Protein AF-A0A258BM22-F1 (afdb_monomer_lite)

Radius of gyration: 17.43 Å; chains: 1; bounding box: 26×60×38 Å

Foldseek 3Di:
DDPFFEDEPDDDDPDDVCLQPPLVVQQAAEEAQEDDDGPYYRDRHCHQVDPVRVVPDSYHYNYDVVRVVVVDVVVDDDDDDDDPDDDDDDDDD

pLDDT: mean 75.52, std 10.75, range [37.25, 90.5]

Secondary structure (DSSP, 8-state):
--TT-EEESSS---STT-TTTTGGGG-S-EEE-S----SEEE----TT-STTTTTS-SEEE---HHHHHHHHHHH-S----------PPPPP-

Sequence (93 aa):
EGNSGYVSTCGAVSAPGSWLNNIDACGEPLRVNGPIIANHLYLRRTHGSERESRNTPAEVLNLRPDTYLWAQDYFGRSNSVRTDYVRELPPRF

Structure (mmCIF, N/CA/C/O backbone):
data_AF-A0A258BM22-F1
#
_entry.id   AF-A0A258BM22-F1
#
loop_
_atom_site.group_PDB
_atom_site.id
_atom_site.type_symbol
_atom_site.label_atom_id
_atom_site.label_alt_id
_atom_site.label_comp_id
_atom_site.label_asym_id
_atom_site.label_entity_id
_atom_site.label_seq_id
_atom_site.pdbx_PDB_ins_code
_atom_site.Cartn_x
_atom_site.Cartn_y
_atom_site.Cartn_z
_atom_site.occupancy
_atom_site.B_iso_or_equiv
_atom_site.auth_seq_id
_atom_site.auth_comp_id
_atom_site.auth_asym_id
_atom_site.auth_atom_id
_atom_site.pdbx_PDB_model_num
ATOM 1 N N . GLU A 1 1 ? -11.290 -24.141 8.114 1.00 37.25 1 GLU A N 1
ATOM 2 C CA . GLU A 1 1 ? -11.883 -23.580 6.882 1.00 37.25 1 GLU A CA 1
ATOM 3 C C . GLU A 1 1 ? -11.124 -22.333 6.405 1.00 37.25 1 GLU A C 1
ATOM 5 O O . GLU A 1 1 ? -11.290 -21.275 6.994 1.00 37.25 1 GLU A O 1
ATOM 10 N N . GLY A 1 2 ? -10.257 -22.449 5.386 1.00 41.59 2 GLY A N 1
ATOM 11 C CA . GLY A 1 2 ? -9.671 -21.283 4.690 1.00 41.59 2 GLY A CA 1
ATOM 12 C C . GLY A 1 2 ? -8.206 -20.917 4.990 1.00 41.59 2 GLY A C 1
ATOM 13 O O . GLY A 1 2 ? -7.906 -19.786 5.348 1.00 41.59 2 GLY A O 1
ATOM 14 N N . ASN A 1 3 ? -7.306 -21.886 4.825 1.00 50.53 3 ASN A N 1
ATOM 15 C CA . ASN A 1 3 ? -5.876 -21.761 4.503 1.00 50.53 3 ASN A CA 1
ATOM 16 C C . ASN A 1 3 ? -5.420 -20.369 3.979 1.00 50.53 3 ASN A C 1
ATOM 18 O O . ASN A 1 3 ? -5.842 -19.960 2.903 1.00 50.53 3 ASN A O 1
ATOM 22 N N . SER A 1 4 ? -4.518 -19.683 4.694 1.00 67.38 4 SER A N 1
ATOM 23 C CA . SER A 1 4 ? -3.593 -18.672 4.133 1.00 67.38 4 SER A CA 1
ATOM 24 C C . SER A 1 4 ? -4.200 -17.627 3.177 1.00 67.38 4 SER A C 1
ATOM 26 O O . SER A 1 4 ? -3.671 -17.396 2.090 1.00 67.38 4 SER A O 1
ATOM 28 N N . GLY A 1 5 ? -5.313 -16.992 3.560 1.00 76.75 5 GLY A N 1
ATOM 29 C CA . GLY A 1 5 ? -5.948 -15.947 2.752 1.00 76.75 5 GLY A CA 1
ATOM 30 C C . GLY A 1 5 ? -5.011 -14.761 2.507 1.00 76.75 5 GLY A C 1
ATOM 31 O O . GLY A 1 5 ? -4.600 -14.082 3.451 1.00 76.75 5 GLY A O 1
ATOM 32 N N . TYR A 1 6 ? -4.683 -14.507 1.242 1.00 82.81 6 TYR A N 1
ATOM 33 C CA . TYR A 1 6 ? -3.861 -13.377 0.828 1.00 82.81 6 TYR A CA 1
ATOM 34 C C . TYR A 1 6 ? -4.579 -12.528 -0.215 1.00 82.81 6 TYR A C 1
ATOM 36 O O . TYR A 1 6 ? -5.389 -13.022 -0.998 1.00 82.81 6 TYR A O 1
ATOM 44 N N . VAL A 1 7 ? -4.247 -11.242 -0.239 1.00 86.25 7 VAL A N 1
ATOM 45 C CA . VAL A 1 7 ? -4.677 -10.309 -1.280 1.00 86.25 7 VAL A CA 1
ATOM 46 C C . VAL A 1 7 ? -3.446 -9.894 -2.065 1.00 86.25 7 VAL A C 1
ATOM 48 O O . VAL A 1 7 ? -2.443 -9.481 -1.485 1.00 86.25 7 VAL A O 1
ATOM 51 N N . SER A 1 8 ? -3.516 -10.009 -3.389 1.00 85.44 8 SER A N 1
ATOM 52 C CA . SER A 1 8 ? -2.490 -9.496 -4.289 1.00 85.44 8 SER A CA 1
ATOM 53 C C . SER A 1 8 ? -3.104 -8.502 -5.261 1.00 85.44 8 SER A C 1
ATOM 55 O O . SER A 1 8 ? -4.140 -8.768 -5.865 1.00 85.44 8 SER A O 1
ATOM 57 N N . THR A 1 9 ? -2.461 -7.349 -5.409 1.00 86.00 9 THR A N 1
ATOM 58 C CA . THR A 1 9 ? -2.899 -6.278 -6.316 1.00 86.00 9 THR A CA 1
ATOM 59 C C . THR A 1 9 ? -2.497 -6.521 -7.771 1.00 86.00 9 THR A C 1
ATOM 61 O O . THR A 1 9 ? -2.851 -5.727 -8.644 1.00 86.00 9 THR A O 1
ATOM 64 N N . CYS A 1 10 ? -1.769 -7.609 -8.034 1.00 82.50 10 CYS A N 1
ATOM 65 C CA . CYS A 1 10 ? -1.256 -7.995 -9.340 1.00 82.50 10 CYS A CA 1
ATOM 66 C C . CYS A 1 10 ? -1.139 -9.523 -9.427 1.00 82.50 10 CYS A C 1
ATOM 68 O O . CYS A 1 10 ? -0.220 -10.109 -8.850 1.00 82.50 10 CYS A O 1
ATOM 70 N N . GLY A 1 11 ? -2.047 -10.161 -10.172 1.00 80.31 11 GLY A N 1
ATOM 71 C CA . GLY A 1 11 ? -2.021 -11.600 -10.451 1.00 80.31 11 GLY A CA 1
ATOM 72 C C . GLY A 1 11 ? -2.145 -12.511 -9.220 1.00 80.31 11 GLY A C 1
ATOM 73 O O . GLY A 1 11 ? -2.204 -12.067 -8.076 1.00 80.31 11 GLY A O 1
ATOM 74 N N . ALA A 1 12 ? -2.187 -13.822 -9.459 1.00 75.50 12 ALA A N 1
ATOM 75 C CA . ALA A 1 12 ? -2.129 -14.814 -8.389 1.00 75.50 12 ALA A CA 1
ATOM 76 C C . ALA A 1 12 ? -0.674 -15.047 -7.951 1.00 75.50 12 ALA A C 1
ATOM 78 O O . ALA A 1 12 ? 0.239 -15.089 -8.779 1.00 75.50 12 ALA A O 1
ATOM 79 N N . VAL A 1 13 ? -0.460 -15.244 -6.651 1.00 72.69 13 VAL A N 1
ATOM 80 C CA . VAL A 1 13 ? 0.819 -15.713 -6.113 1.00 72.69 13 VAL A CA 1
ATOM 81 C C . VAL A 1 13 ? 0.772 -17.238 -6.123 1.00 72.69 13 VAL A C 1
ATOM 83 O O . VAL A 1 13 ? 0.119 -17.856 -5.285 1.00 72.69 13 VAL A O 1
ATOM 86 N N . SER A 1 14 ? 1.419 -17.850 -7.114 1.00 67.44 14 SER A N 1
ATOM 87 C CA . SER A 1 14 ? 1.373 -19.303 -7.318 1.00 67.44 14 SER A CA 1
ATOM 88 C C . SER A 1 14 ? 2.336 -20.078 -6.414 1.00 67.44 14 SER A C 1
ATOM 90 O O . SER A 1 14 ? 2.120 -21.265 -6.188 1.00 67.44 14 SER A O 1
ATOM 92 N N . ALA A 1 15 ? 3.392 -19.439 -5.894 1.00 67.88 15 ALA A N 1
ATOM 93 C CA . ALA A 1 15 ? 4.337 -20.061 -4.968 1.00 67.88 15 ALA A CA 1
ATOM 94 C C . ALA A 1 15 ? 5.009 -19.028 -4.038 1.00 67.88 15 ALA A C 1
ATOM 96 O O . ALA A 1 15 ? 5.253 -17.891 -4.459 1.00 67.88 15 ALA A O 1
ATOM 97 N N . PRO A 1 16 ? 5.377 -19.411 -2.799 1.00 60.56 16 PRO A N 1
ATOM 98 C CA . PRO A 1 16 ? 6.214 -18.578 -1.940 1.00 60.56 16 PRO A CA 1
ATOM 99 C C . PRO A 1 16 ? 7.575 -18.359 -2.616 1.00 60.56 16 PRO A C 1
ATOM 101 O O . PRO A 1 16 ? 8.291 -19.311 -2.906 1.00 60.56 16 PRO A O 1
ATOM 104 N N . GLY A 1 17 ? 7.914 -17.103 -2.914 1.00 64.50 17 GLY A N 1
ATOM 105 C CA . GLY A 1 17 ? 9.131 -16.736 -3.653 1.00 64.50 17 GLY A CA 1
ATOM 106 C C . GLY A 1 17 ? 8.881 -16.256 -5.085 1.00 64.50 17 GLY A C 1
ATOM 107 O O . GLY A 1 17 ? 9.740 -15.592 -5.655 1.00 64.50 17 GLY A O 1
ATOM 108 N N . SER A 1 18 ? 7.689 -16.482 -5.650 1.00 69.06 18 SER A N 1
ATOM 109 C CA . SER A 1 18 ? 7.334 -16.058 -7.015 1.00 69.06 18 SER A CA 1
ATOM 110 C C . SER A 1 18 ? 6.864 -14.593 -7.106 1.00 69.06 18 SER A C 1
ATOM 112 O O . SER A 1 18 ? 6.168 -14.211 -8.048 1.00 69.06 18 SER A O 1
ATOM 114 N N . TRP A 1 19 ? 7.214 -13.768 -6.117 1.00 64.81 19 TRP A N 1
ATOM 115 C CA . TRP A 1 19 ? 6.700 -12.405 -5.911 1.00 64.81 19 TRP A CA 1
ATOM 116 C C . TRP A 1 19 ? 6.980 -11.456 -7.081 1.00 64.81 19 TRP A C 1
ATOM 118 O O . TRP A 1 19 ? 6.226 -10.511 -7.311 1.00 64.81 19 TRP A O 1
ATOM 128 N N . LEU A 1 20 ? 8.045 -11.728 -7.837 1.00 67.50 20 LEU A N 1
ATOM 129 C CA . LEU A 1 20 ? 8.487 -10.914 -8.968 1.00 67.50 20 LEU A CA 1
ATOM 130 C C . LEU A 1 20 ? 7.997 -11.437 -10.326 1.00 67.50 20 LEU A C 1
ATOM 132 O O . LEU A 1 20 ? 8.219 -10.794 -11.349 1.00 67.50 20 LEU A O 1
ATOM 136 N N . ASN A 1 21 ? 7.318 -12.587 -10.363 1.00 69.56 21 ASN A N 1
ATOM 137 C CA . ASN A 1 21 ? 6.872 -13.163 -11.627 1.00 69.56 21 ASN A CA 1
ATOM 138 C C . ASN A 1 21 ? 5.777 -12.292 -12.248 1.00 69.56 21 ASN A C 1
ATOM 140 O O . ASN A 1 21 ? 4.753 -12.039 -11.610 1.00 69.56 21 ASN A O 1
ATOM 144 N N . ASN A 1 22 ? 5.976 -11.902 -13.507 1.00 67.44 22 ASN A N 1
ATOM 145 C CA . ASN A 1 22 ? 5.029 -11.108 -14.292 1.00 67.44 22 ASN A CA 1
ATOM 146 C C . ASN A 1 22 ? 4.751 -9.699 -13.722 1.00 67.44 22 ASN A C 1
ATOM 148 O O . ASN A 1 22 ? 3.624 -9.213 -13.773 1.00 67.44 22 ASN A O 1
ATOM 152 N N . ILE A 1 23 ? 5.778 -9.051 -13.157 1.00 66.62 23 ILE A N 1
ATOM 153 C CA . ILE A 1 23 ? 5.694 -7.666 -12.662 1.00 66.62 23 ILE A CA 1
ATOM 154 C C . ILE A 1 23 ? 5.395 -6.658 -13.785 1.00 66.62 23 ILE A C 1
ATOM 156 O O . ILE A 1 23 ? 4.703 -5.666 -13.551 1.00 66.62 23 ILE A O 1
ATOM 160 N N . ASP A 1 24 ? 5.853 -6.935 -15.006 1.00 69.88 24 ASP A N 1
ATOM 161 C CA . ASP A 1 24 ? 5.691 -6.028 -16.149 1.00 69.88 24 ASP A CA 1
ATOM 162 C C . ASP A 1 24 ? 4.219 -5.840 -16.553 1.00 69.88 24 ASP A C 1
ATOM 164 O O . ASP A 1 24 ? 3.846 -4.802 -17.094 1.00 69.88 24 ASP A O 1
ATOM 168 N N . ALA A 1 25 ? 3.346 -6.801 -16.230 1.00 73.88 25 ALA A N 1
ATOM 169 C CA . ALA A 1 25 ? 1.911 -6.711 -16.500 1.00 73.88 25 ALA A CA 1
ATOM 170 C C . ALA A 1 25 ? 1.153 -5.764 -15.546 1.00 73.88 25 ALA A C 1
ATOM 172 O O . ALA A 1 25 ? -0.044 -5.548 -15.727 1.00 73.88 25 ALA A O 1
ATOM 173 N N . CYS A 1 26 ? 1.814 -5.206 -14.525 1.00 82.94 26 CYS A N 1
ATOM 174 C CA . CYS A 1 26 ? 1.175 -4.448 -13.442 1.00 82.94 26 CYS A CA 1
ATOM 175 C C . CYS A 1 26 ? 1.715 -3.021 -13.285 1.00 82.94 26 CYS A C 1
ATOM 177 O O . CYS A 1 26 ? 1.772 -2.480 -12.179 1.00 82.94 26 CYS A O 1
ATOM 179 N N . GLY A 1 27 ? 2.066 -2.398 -14.412 1.00 83.88 27 GLY A N 1
ATOM 180 C CA . GLY A 1 27 ? 2.537 -1.012 -14.491 1.00 83.88 27 GLY A CA 1
ATOM 181 C C . GLY A 1 27 ? 1.445 0.062 -14.389 1.00 83.88 27 GLY A C 1
ATOM 182 O O . GLY A 1 27 ? 1.750 1.249 -14.475 1.00 83.88 27 GLY A O 1
ATOM 183 N N . GLU A 1 28 ? 0.177 -0.314 -14.215 1.00 87.12 28 GLU A N 1
ATOM 184 C CA . GLU A 1 28 ? -0.925 0.634 -14.010 1.00 87.12 28 GLU A CA 1
ATOM 185 C C . GLU A 1 28 ? -1.127 0.947 -12.522 1.00 87.12 28 GLU A C 1
ATOM 187 O O . GLU A 1 28 ? -0.995 0.041 -11.696 1.00 87.12 28 GLU A O 1
ATOM 192 N N . PRO A 1 29 ? -1.515 2.176 -12.147 1.00 88.50 29 PRO A N 1
ATOM 193 C CA . PRO A 1 29 ? -1.796 2.509 -10.757 1.00 88.50 29 PRO A CA 1
ATOM 194 C C . PRO A 1 29 ? -3.098 1.860 -10.262 1.00 88.50 29 PRO A C 1
ATOM 196 O O . PRO A 1 29 ? -4.063 1.724 -11.016 1.00 88.50 29 PRO A O 1
ATOM 199 N N . LEU A 1 30 ? -3.171 1.521 -8.969 1.00 89.81 30 LEU A N 1
ATOM 200 C CA . LEU A 1 30 ? -4.417 1.078 -8.319 1.00 89.81 30 LEU A CA 1
ATOM 201 C C . LEU A 1 30 ? -4.837 2.008 -7.195 1.00 89.81 30 LEU A C 1
ATOM 203 O O . LEU A 1 30 ? -4.021 2.434 -6.382 1.00 89.81 30 LEU A O 1
ATOM 207 N N . ARG A 1 31 ? -6.146 2.249 -7.101 1.00 90.50 31 ARG A N 1
ATOM 208 C CA . ARG A 1 31 ? -6.766 2.935 -5.967 1.00 90.50 31 ARG A CA 1
ATOM 209 C C . ARG A 1 31 ? -7.747 1.994 -5.287 1.00 90.50 31 ARG A C 1
ATOM 211 O O . ARG A 1 31 ? -8.760 1.632 -5.880 1.00 90.50 31 ARG A O 1
ATOM 218 N N . VAL A 1 32 ? -7.459 1.627 -4.043 1.00 87.62 32 VAL A N 1
ATOM 219 C CA . VAL A 1 32 ? -8.375 0.845 -3.210 1.00 87.62 32 VAL A CA 1
ATOM 220 C C . VAL A 1 32 ? -9.082 1.797 -2.257 1.00 87.62 32 VAL A C 1
ATOM 222 O O . VAL A 1 32 ? -8.435 2.476 -1.467 1.00 87.62 32 VAL A O 1
ATOM 225 N N . ASN A 1 33 ? -10.410 1.867 -2.343 1.00 87.00 33 ASN A N 1
ATOM 226 C CA . ASN A 1 33 ? -11.241 2.742 -1.513 1.00 87.00 33 ASN A CA 1
ATOM 227 C C . ASN A 1 33 ? -12.043 1.902 -0.512 1.00 87.00 33 ASN A C 1
ATOM 229 O O . ASN A 1 33 ? -13.257 1.759 -0.644 1.00 87.00 33 ASN A O 1
ATOM 233 N N . GLY A 1 34 ? -11.360 1.294 0.453 1.00 81.12 34 GLY A N 1
ATOM 234 C CA . GLY A 1 34 ? -12.010 0.456 1.454 1.00 81.12 34 GLY A CA 1
ATOM 235 C C . GLY A 1 34 ? -11.031 -0.396 2.256 1.00 81.12 34 GLY A C 1
ATOM 236 O O . GLY A 1 34 ? -9.866 -0.513 1.869 1.00 81.12 34 GLY A O 1
ATOM 237 N N . PRO A 1 35 ? -11.490 -0.978 3.377 1.00 81.31 35 PRO A N 1
ATOM 238 C CA . PRO A 1 35 ? -10.667 -1.857 4.195 1.00 81.31 35 PRO A CA 1
ATOM 239 C C . PRO A 1 35 ? -10.255 -3.116 3.437 1.00 81.31 35 PRO A C 1
ATOM 241 O O . PRO A 1 35 ? -11.049 -3.704 2.705 1.00 81.31 35 PRO A O 1
ATOM 244 N N . ILE A 1 36 ? -9.023 -3.558 3.678 1.00 80.69 36 ILE A N 1
ATOM 245 C CA . ILE A 1 36 ? -8.505 -4.844 3.213 1.00 80.69 36 ILE A CA 1
ATOM 246 C C . ILE A 1 36 ? -8.245 -5.702 4.449 1.00 80.69 36 ILE A C 1
ATOM 248 O O . ILE A 1 36 ? -7.511 -5.286 5.342 1.00 80.69 36 ILE A O 1
ATOM 252 N N . ILE A 1 37 ? -8.840 -6.895 4.497 1.00 78.00 37 ILE A N 1
ATOM 253 C CA . ILE A 1 37 ? -8.635 -7.871 5.572 1.00 78.00 37 ILE A CA 1
ATOM 254 C C . ILE A 1 37 ? -8.025 -9.122 4.942 1.00 78.00 37 ILE A C 1
ATOM 256 O O . ILE A 1 37 ? -8.696 -9.844 4.207 1.00 78.00 37 ILE A O 1
ATOM 260 N N . ALA A 1 38 ? -6.738 -9.349 5.196 1.00 80.56 38 ALA A N 1
ATOM 261 C CA . ALA A 1 38 ? -5.982 -10.483 4.677 1.00 80.56 38 ALA A CA 1
ATOM 262 C C . ALA A 1 38 ? -4.856 -10.854 5.648 1.00 80.56 38 ALA A C 1
ATOM 264 O O . ALA A 1 38 ? -4.352 -9.991 6.362 1.00 80.56 38 ALA A O 1
ATOM 265 N N . ASN A 1 39 ? -4.435 -12.120 5.649 1.00 79.06 39 ASN A N 1
ATOM 266 C CA . ASN A 1 39 ? -3.276 -12.559 6.432 1.00 79.06 39 ASN A CA 1
ATOM 267 C C . ASN A 1 39 ? -1.966 -12.060 5.794 1.00 79.06 39 ASN A C 1
ATOM 269 O O . ASN A 1 39 ? -1.031 -11.649 6.475 1.00 79.06 39 ASN A O 1
ATOM 273 N N . HIS A 1 40 ? -1.936 -12.018 4.458 1.00 79.06 40 HIS A N 1
ATOM 274 C CA . HIS A 1 40 ? -0.849 -11.413 3.697 1.00 79.06 40 HIS A CA 1
ATOM 275 C C . HIS A 1 40 ? -1.381 -10.449 2.637 1.00 79.06 40 HIS A C 1
ATOM 277 O O . HIS A 1 40 ? -2.318 -10.767 1.901 1.00 79.06 40 HIS A O 1
ATOM 283 N N . LEU A 1 41 ? -0.754 -9.278 2.545 1.00 83.94 41 LEU A N 1
ATOM 284 C CA . LEU A 1 41 ? -1.054 -8.253 1.553 1.00 83.94 41 LEU A CA 1
ATOM 285 C C . LEU A 1 41 ? 0.167 -8.051 0.654 1.00 83.94 41 LEU A C 1
ATOM 287 O O . LEU A 1 41 ? 1.221 -7.628 1.124 1.00 83.94 41 LEU A O 1
ATOM 291 N N . TYR A 1 42 ? 0.016 -8.347 -0.635 1.00 84.19 42 TYR A N 1
ATOM 292 C CA . TYR A 1 42 ? 1.070 -8.215 -1.637 1.00 84.19 42 TYR A CA 1
ATOM 293 C C . TYR A 1 42 ? 0.765 -7.057 -2.583 1.00 84.19 42 TYR A C 1
ATOM 295 O O . TYR A 1 42 ? -0.003 -7.211 -3.537 1.00 84.19 42 TYR A O 1
ATOM 303 N N . LEU A 1 43 ? 1.408 -5.924 -2.301 1.00 86.06 43 LEU A N 1
ATOM 304 C CA . LEU A 1 43 ? 1.437 -4.725 -3.135 1.00 86.06 43 LEU A CA 1
ATOM 305 C C . LEU A 1 43 ? 2.497 -4.932 -4.224 1.00 86.06 43 LEU A C 1
ATOM 307 O O . LEU A 1 43 ? 3.690 -4.999 -3.930 1.00 86.06 43 LEU A O 1
AT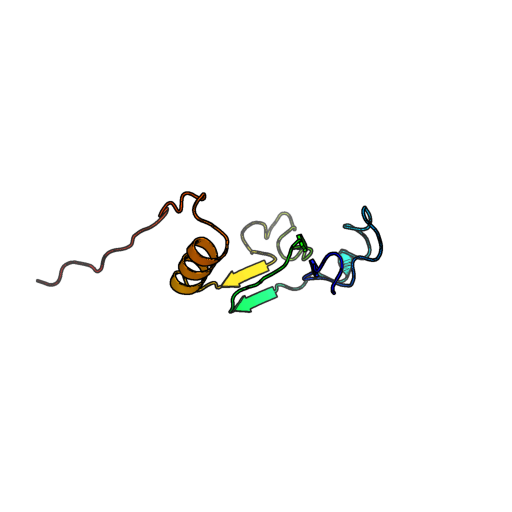OM 311 N N . ARG A 1 44 ? 2.064 -5.159 -5.461 1.00 84.75 44 ARG A N 1
ATOM 312 C CA . ARG A 1 44 ? 2.906 -5.667 -6.557 1.00 84.75 44 ARG A CA 1
ATOM 313 C C . ARG A 1 44 ? 2.864 -4.805 -7.818 1.00 84.75 44 ARG A C 1
ATOM 315 O O . ARG A 1 44 ? 3.417 -5.207 -8.839 1.00 84.75 44 ARG A O 1
ATOM 322 N N . ARG A 1 45 ? 2.211 -3.645 -7.781 1.00 86.75 45 ARG A N 1
ATOM 323 C CA . ARG A 1 45 ? 2.217 -2.703 -8.903 1.00 86.75 45 ARG A CA 1
ATOM 324 C C . ARG A 1 45 ? 3.511 -1.907 -8.933 1.00 86.75 45 ARG A C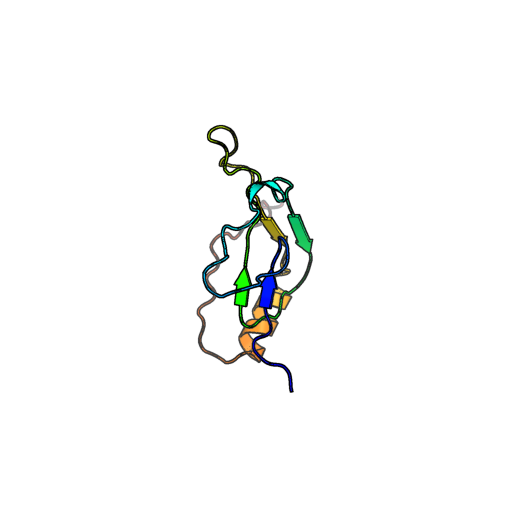 1
ATOM 326 O O . ARG A 1 45 ? 4.083 -1.583 -7.896 1.00 86.75 45 ARG A O 1
ATOM 333 N N . THR A 1 46 ? 3.952 -1.582 -10.139 1.00 85.12 46 THR A N 1
ATOM 334 C CA . THR A 1 46 ? 5.238 -0.916 -10.399 1.00 85.12 46 THR A CA 1
ATOM 335 C C . THR A 1 46 ? 5.091 0.471 -11.004 1.00 8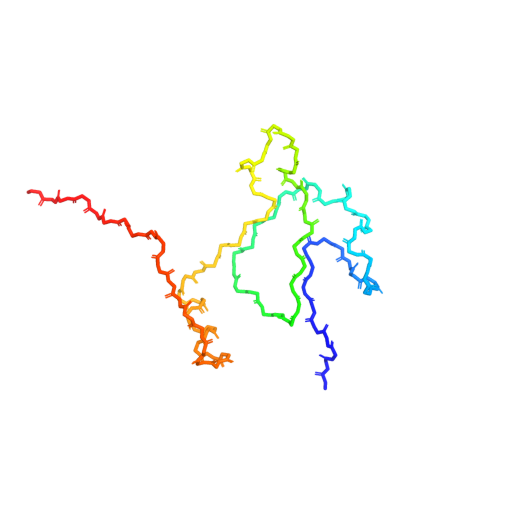5.12 46 THR A C 1
ATOM 337 O O . THR A 1 46 ? 6.095 1.103 -11.331 1.00 85.12 46 THR A O 1
ATOM 340 N N . HIS A 1 47 ? 3.863 0.981 -11.112 1.00 86.50 47 HIS A N 1
ATOM 341 C CA . HIS A 1 47 ? 3.618 2.337 -11.586 1.00 86.50 47 HIS A CA 1
ATOM 342 C C . HIS A 1 47 ? 4.355 3.364 -10.713 1.00 86.50 47 HIS A C 1
ATOM 344 O O . HIS A 1 47 ? 4.224 3.339 -9.493 1.00 86.50 47 HIS A O 1
ATOM 350 N N . GLY A 1 48 ? 5.148 4.257 -11.302 1.00 84.56 48 GLY A N 1
ATOM 351 C CA . GLY A 1 48 ? 5.925 5.219 -10.517 1.00 84.56 48 GLY A CA 1
ATOM 352 C C . GLY A 1 48 ? 7.229 4.670 -9.934 1.00 84.56 48 GLY A C 1
ATOM 353 O O . GLY A 1 48 ? 7.899 5.361 -9.168 1.00 84.56 48 GLY A O 1
ATOM 354 N N . SER A 1 49 ? 7.615 3.438 -10.286 1.00 80.25 49 SER A N 1
ATOM 355 C CA . SER A 1 49 ? 8.954 2.909 -9.988 1.00 80.25 49 SER A CA 1
ATOM 356 C C . SER A 1 49 ? 10.031 3.474 -10.922 1.00 80.25 49 SER A C 1
ATOM 358 O O . SER A 1 49 ? 11.226 3.283 -10.673 1.00 80.25 49 SER A O 1
ATOM 360 N N . GLU A 1 50 ? 9.641 4.198 -11.977 1.00 84.12 50 GLU A N 1
ATOM 361 C CA . GLU A 1 50 ? 10.584 4.814 -12.896 1.00 84.12 50 GLU A CA 1
ATOM 362 C C . GLU A 1 50 ? 11.318 5.994 -12.236 1.00 84.12 50 GLU A C 1
ATOM 364 O O . GLU A 1 50 ? 10.826 6.678 -11.336 1.00 84.12 50 GLU A O 1
ATOM 369 N N . ARG A 1 51 ? 12.546 6.257 -12.698 1.00 78.88 51 ARG A N 1
ATOM 370 C CA . ARG A 1 51 ? 13.433 7.277 -12.111 1.00 78.88 51 ARG A CA 1
ATOM 371 C C . ARG A 1 51 ? 12.793 8.672 -12.053 1.00 78.88 51 ARG A C 1
ATOM 373 O O . ARG A 1 51 ? 13.057 9.413 -11.105 1.00 78.88 51 ARG A O 1
ATOM 380 N N . GLU A 1 52 ? 11.964 8.990 -13.043 1.00 82.06 52 GLU A N 1
ATOM 381 C CA . GLU A 1 52 ? 11.325 10.297 -13.232 1.00 82.06 52 GLU A CA 1
ATOM 382 C C . GLU A 1 52 ? 9.999 10.447 -12.462 1.00 82.06 52 GLU A C 1
ATOM 384 O O . GLU A 1 52 ? 9.537 11.559 -12.221 1.00 82.06 52 GLU A O 1
ATOM 389 N N . SER A 1 53 ? 9.393 9.339 -12.032 1.00 79.56 53 SER A N 1
ATOM 390 C CA . SER A 1 53 ? 8.021 9.258 -11.508 1.00 79.56 53 SER A CA 1
ATOM 391 C C . SER A 1 53 ? 7.962 8.736 -10.068 1.00 79.56 53 SER A C 1
ATOM 393 O O . SER A 1 53 ? 6.888 8.424 -9.572 1.00 79.56 53 SER A O 1
ATOM 395 N N . ARG A 1 54 ? 9.081 8.732 -9.330 1.00 77.62 54 ARG A N 1
ATOM 396 C CA . ARG A 1 54 ? 9.152 8.250 -7.929 1.00 77.62 54 ARG A CA 1
ATOM 397 C C . ARG A 1 54 ? 8.152 8.884 -6.953 1.00 77.62 54 ARG A C 1
ATOM 399 O O . ARG A 1 54 ? 7.910 8.336 -5.884 1.00 77.62 54 ARG A O 1
ATOM 406 N N . ASN A 1 55 ? 7.599 10.047 -7.296 1.00 83.25 55 ASN A N 1
ATOM 407 C CA . ASN A 1 55 ? 6.579 10.729 -6.495 1.00 83.25 55 ASN A CA 1
ATOM 408 C C . ASN A 1 55 ? 5.154 10.236 -6.787 1.00 83.25 55 ASN A C 1
ATOM 410 O O . ASN A 1 55 ? 4.222 10.612 -6.077 1.00 83.25 55 ASN A O 1
ATOM 414 N N . THR A 1 56 ? 4.957 9.439 -7.838 1.00 86.81 56 THR A N 1
ATOM 415 C CA . THR A 1 56 ? 3.658 8.857 -8.163 1.00 86.81 56 THR A CA 1
ATOM 416 C C . THR A 1 56 ? 3.519 7.514 -7.454 1.00 86.81 56 THR A C 1
ATOM 418 O O . THR A 1 56 ? 4.350 6.631 -7.658 1.00 86.81 56 THR A O 1
ATOM 421 N N . PRO A 1 57 ? 2.503 7.341 -6.598 1.00 86.12 57 PRO A N 1
ATOM 422 C CA . PRO A 1 57 ? 2.296 6.076 -5.913 1.00 86.12 57 PRO A CA 1
ATOM 423 C C . PRO A 1 57 ? 1.808 5.007 -6.895 1.00 86.12 57 PRO A C 1
ATOM 425 O O . PRO A 1 57 ? 0.841 5.228 -7.629 1.00 86.12 57 PRO A O 1
ATOM 428 N N . ALA A 1 58 ? 2.423 3.824 -6.839 1.00 88.75 58 ALA A N 1
ATOM 429 C CA . ALA A 1 58 ? 1.953 2.660 -7.587 1.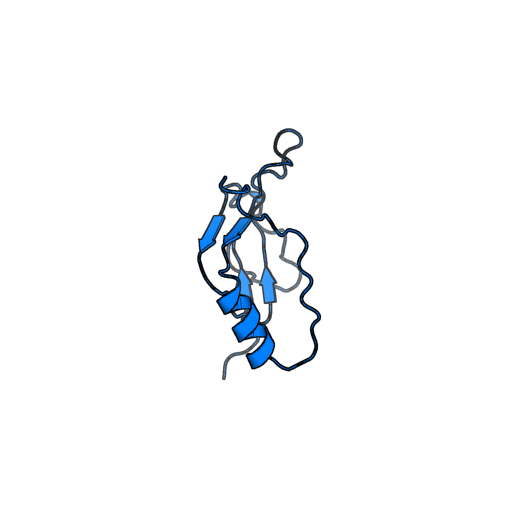00 88.75 58 ALA A CA 1
ATOM 430 C C . ALA A 1 58 ? 0.565 2.206 -7.127 1.00 88.75 58 ALA A C 1
ATOM 432 O O . ALA A 1 58 ? -0.281 1.764 -7.907 1.00 88.75 58 ALA A O 1
ATOM 433 N N . GLU A 1 59 ? 0.337 2.321 -5.821 1.00 87.69 59 GLU A N 1
ATOM 434 C CA . GLU A 1 59 ? -0.866 1.866 -5.152 1.00 87.69 59 GLU A CA 1
ATOM 435 C C . GLU A 1 59 ? -1.266 2.886 -4.092 1.00 87.69 59 GLU A C 1
ATOM 437 O O . GLU A 1 59 ? -0.451 3.318 -3.276 1.00 87.69 59 GLU A O 1
ATOM 442 N N . VAL A 1 60 ? -2.534 3.284 -4.114 1.00 89.38 60 VAL A N 1
ATOM 443 C CA . VAL A 1 60 ? -3.114 4.230 -3.162 1.00 89.38 60 VAL A CA 1
ATOM 444 C C . VAL A 1 60 ? -4.221 3.528 -2.399 1.00 89.38 60 VAL A C 1
ATOM 446 O O . VAL A 1 60 ? -5.251 3.156 -2.968 1.00 89.38 60 VAL A O 1
ATOM 449 N N . LEU A 1 61 ? -4.016 3.372 -1.096 1.00 87.44 61 LEU A N 1
ATOM 450 C CA . LEU A 1 61 ? -4.995 2.793 -0.185 1.00 87.44 61 LEU A CA 1
ATOM 451 C C . LEU A 1 61 ? -5.731 3.931 0.531 1.00 87.44 61 LEU A C 1
ATOM 453 O O . LEU A 1 61 ? -5.243 4.493 1.508 1.00 87.44 61 LEU A O 1
ATOM 457 N N . ASN A 1 62 ? -6.914 4.281 0.030 1.00 86.12 62 ASN A N 1
ATOM 458 C CA . ASN A 1 62 ? -7.795 5.264 0.654 1.00 86.12 62 ASN A CA 1
ATOM 459 C C . ASN A 1 62 ? -8.638 4.573 1.722 1.00 86.12 62 ASN A C 1
ATOM 461 O O . ASN A 1 62 ? -9.785 4.178 1.496 1.00 86.12 62 ASN A O 1
ATOM 465 N N . LEU A 1 63 ? -8.038 4.424 2.895 1.00 79.50 63 LEU A N 1
ATOM 466 C CA . LEU A 1 63 ? -8.727 3.953 4.084 1.00 79.50 63 LEU A CA 1
ATOM 467 C C . LEU A 1 63 ? -9.369 5.145 4.781 1.00 79.50 63 LEU A C 1
ATOM 469 O O . LEU A 1 63 ? -8.730 6.180 4.981 1.00 79.50 63 LEU A O 1
ATOM 473 N N . ARG A 1 64 ? -10.635 5.004 5.181 1.00 79.81 64 ARG A N 1
ATOM 474 C CA . ARG A 1 64 ? -11.177 5.951 6.147 1.00 79.81 64 ARG A CA 1
ATOM 475 C C . ARG A 1 64 ? -10.544 5.673 7.521 1.00 79.81 64 ARG A C 1
ATOM 477 O O . ARG A 1 64 ? -10.383 4.505 7.890 1.00 79.81 64 ARG A O 1
ATOM 484 N N . PRO A 1 65 ? -10.172 6.717 8.279 1.00 73.25 65 PRO A N 1
ATOM 485 C CA . PRO A 1 65 ? -9.472 6.559 9.553 1.00 73.25 65 PRO A CA 1
ATOM 486 C C . PRO A 1 65 ? -10.299 5.808 10.608 1.00 73.25 65 PRO A C 1
ATOM 488 O O . PRO A 1 65 ? -9.739 5.036 11.378 1.00 73.25 65 PRO A O 1
ATOM 491 N N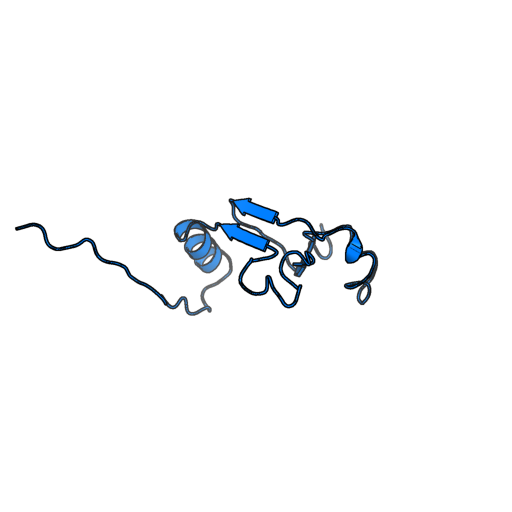 . ASP A 1 66 ? -11.624 5.960 10.605 1.00 73.75 66 ASP A N 1
ATOM 492 C CA . ASP A 1 66 ? -12.553 5.209 11.464 1.00 73.75 66 ASP A CA 1
ATOM 493 C C . ASP A 1 66 ? -12.477 3.692 11.232 1.00 73.75 66 ASP A C 1
ATOM 495 O O . ASP A 1 66 ? -12.500 2.906 12.174 1.00 73.75 66 ASP A O 1
ATOM 499 N N . THR A 1 67 ? -12.319 3.282 9.977 1.00 71.19 67 THR A N 1
ATOM 500 C CA . THR A 1 67 ? -12.245 1.878 9.576 1.00 71.19 67 THR A CA 1
ATOM 501 C C . THR A 1 67 ? -10.929 1.248 10.029 1.00 71.19 67 THR A C 1
ATOM 503 O O . THR A 1 67 ? -10.909 0.105 10.482 1.00 71.19 67 THR A O 1
ATOM 506 N N . TYR A 1 68 ? -9.831 2.007 9.956 1.00 70.75 68 TYR A N 1
ATOM 507 C CA . TYR A 1 68 ? -8.543 1.581 10.497 1.00 70.75 68 TYR A CA 1
ATOM 508 C C . TYR A 1 68 ? -8.595 1.449 12.025 1.00 70.75 68 TYR A C 1
ATOM 510 O O . TYR A 1 68 ? -8.155 0.438 12.562 1.00 70.75 68 TYR A O 1
ATOM 518 N N . LEU A 1 69 ? -9.189 2.423 12.724 1.00 74.75 69 LEU A N 1
ATOM 519 C CA . LEU A 1 69 ? -9.347 2.385 14.182 1.00 74.75 69 LEU A CA 1
ATOM 520 C C . LEU A 1 69 ? -10.245 1.227 14.646 1.00 74.75 69 LEU A C 1
ATOM 522 O O . LEU A 1 69 ? -9.894 0.541 15.603 1.00 74.75 69 LEU A O 1
ATOM 526 N N . TRP A 1 70 ? -11.358 0.965 13.951 1.00 76.38 70 TRP A N 1
ATOM 527 C CA . TRP A 1 70 ? -12.221 -0.188 14.231 1.00 76.38 70 TRP A CA 1
ATOM 528 C C . TRP A 1 70 ? -11.482 -1.514 14.034 1.00 76.38 70 TRP A C 1
ATOM 530 O O . TRP A 1 70 ? -11.548 -2.385 14.897 1.00 76.38 70 TRP A O 1
ATOM 540 N N . ALA A 1 71 ? -10.741 -1.660 12.930 1.00 71.31 71 ALA A N 1
ATOM 541 C CA . ALA A 1 71 ? -9.955 -2.863 12.677 1.00 71.31 71 ALA A CA 1
ATOM 542 C C . ALA A 1 71 ? -8.899 -3.079 13.777 1.00 71.31 71 ALA A C 1
ATOM 544 O O . ALA A 1 71 ? -8.738 -4.197 14.255 1.00 71.31 71 ALA A O 1
ATOM 545 N N . GLN A 1 72 ? -8.223 -2.017 14.230 1.00 72.62 72 GLN A N 1
ATOM 546 C CA . GLN A 1 72 ? -7.253 -2.090 15.330 1.00 72.62 72 GLN A CA 1
ATOM 547 C C . GLN A 1 72 ? -7.881 -2.567 16.650 1.00 72.62 72 GLN A C 1
ATOM 549 O O . GLN A 1 72 ? -7.305 -3.419 17.329 1.00 72.62 72 GLN A O 1
ATOM 554 N N . ASP A 1 73 ? -9.063 -2.056 17.008 1.00 73.00 73 ASP A N 1
ATOM 555 C CA . ASP A 1 73 ? -9.786 -2.505 18.206 1.00 73.00 73 ASP A CA 1
ATOM 556 C C . ASP A 1 73 ? -10.249 -3.969 18.073 1.00 73.00 73 ASP A C 1
ATOM 558 O O . ASP A 1 73 ? -10.069 -4.770 18.991 1.00 73.00 73 ASP A O 1
ATOM 562 N N . TYR A 1 74 ? -10.745 -4.348 16.889 1.00 73.00 74 TYR A N 1
ATOM 563 C CA . TYR A 1 74 ? -11.223 -5.698 16.582 1.00 73.00 74 TYR A CA 1
ATOM 564 C C . TYR A 1 74 ? -10.110 -6.764 16.581 1.00 73.00 74 TYR A C 1
ATOM 566 O O . TYR A 1 74 ? -10.322 -7.864 17.091 1.00 73.00 74 TYR A O 1
ATOM 574 N N . PHE A 1 75 ? -8.921 -6.464 16.039 1.00 68.56 75 PHE A N 1
ATOM 575 C C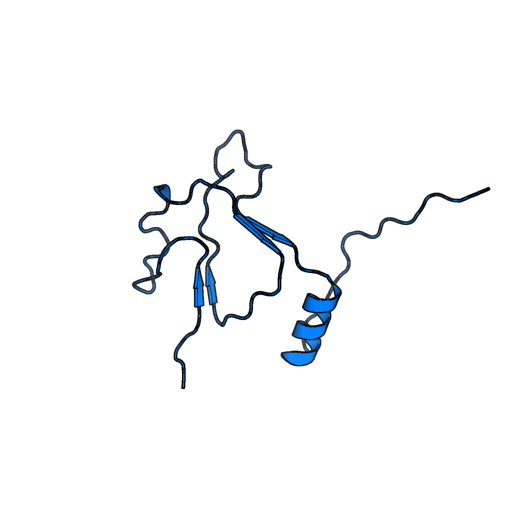A . PHE A 1 75 ? -7.818 -7.432 15.909 1.00 68.56 75 PHE A CA 1
ATOM 576 C C . PHE A 1 75 ? -6.949 -7.593 17.169 1.00 68.56 75 PHE A C 1
ATOM 578 O O . PHE A 1 75 ? -6.134 -8.512 17.226 1.00 68.56 75 PHE A O 1
ATOM 585 N N . GLY A 1 76 ? -7.154 -6.774 18.205 1.00 63.97 76 GLY A N 1
ATOM 586 C CA . GLY A 1 76 ? -6.554 -6.978 19.524 1.00 63.97 76 GLY A CA 1
ATOM 587 C C . GLY A 1 76 ? -5.463 -5.970 19.893 1.00 63.97 76 GLY A C 1
ATOM 588 O O . GLY A 1 76 ? -4.279 -6.211 19.700 1.00 63.97 76 GLY A O 1
ATOM 589 N N . ARG A 1 77 ? -5.888 -4.869 20.526 1.00 57.09 77 ARG A N 1
ATOM 590 C CA . ARG A 1 77 ? -5.303 -4.178 21.704 1.00 57.09 77 ARG A CA 1
ATOM 591 C C . ARG A 1 77 ? -3.787 -3.892 21.812 1.00 57.09 77 ARG A C 1
ATOM 593 O O . ARG A 1 77 ? -3.361 -3.470 22.886 1.00 57.09 77 ARG A O 1
ATOM 600 N N . SER A 1 78 ? -2.957 -4.044 20.781 1.00 55.09 78 SER A N 1
ATOM 601 C CA . SER A 1 78 ? -1.514 -3.757 20.902 1.00 55.09 78 SER A CA 1
ATOM 602 C C . SER A 1 78 ? -0.883 -3.161 19.646 1.00 55.09 78 SER A C 1
ATOM 604 O O . SER A 1 78 ? 0.087 -3.689 19.126 1.00 55.09 78 SER A O 1
ATOM 606 N N . ASN A 1 79 ? -1.401 -2.031 19.166 1.00 55.62 79 ASN A N 1
ATOM 607 C CA . ASN A 1 79 ? -0.693 -1.218 18.176 1.00 55.62 79 ASN A CA 1
ATOM 608 C C . ASN A 1 79 ? -0.848 0.266 18.511 1.00 55.62 79 ASN A C 1
ATOM 610 O O . ASN A 1 79 ? -1.943 0.737 18.824 1.00 55.62 79 ASN A O 1
ATOM 614 N N . SER A 1 80 ? 0.254 1.012 18.450 1.00 61.56 80 SER A N 1
ATOM 615 C CA . SER A 1 80 ? 0.246 2.462 18.611 1.00 61.56 80 SER A CA 1
ATOM 616 C C . SER A 1 80 ? -0.138 3.119 17.286 1.00 61.56 80 SER A C 1
ATOM 618 O O . SER A 1 80 ? 0.529 2.962 16.267 1.00 61.56 80 SER A O 1
ATOM 620 N N . VAL A 1 81 ? -1.239 3.865 17.288 1.00 60.66 81 VAL A N 1
ATOM 621 C CA . VAL A 1 81 ? -1.629 4.707 16.153 1.00 60.66 81 VAL A CA 1
ATOM 622 C C . VAL A 1 81 ? -1.111 6.113 16.433 1.00 60.66 81 VAL A C 1
ATOM 624 O O . VAL A 1 81 ? -1.496 6.722 17.431 1.00 60.66 81 VAL A O 1
ATOM 627 N N . ARG A 1 82 ? -0.202 6.617 15.590 1.00 56.41 82 ARG A N 1
ATOM 628 C CA . ARG A 1 82 ? 0.377 7.960 15.720 1.00 56.41 82 ARG A CA 1
ATOM 629 C C . ARG A 1 82 ? -0.139 8.853 14.600 1.00 56.41 82 ARG A C 1
ATOM 631 O O . ARG A 1 82 ? -0.133 8.469 13.436 1.00 56.41 82 ARG A O 1
ATOM 638 N N . THR A 1 83 ? -0.606 10.038 14.967 1.00 63.47 83 THR A N 1
ATOM 639 C CA . THR A 1 83 ? -1.054 11.049 14.012 1.00 63.47 83 THR A CA 1
ATOM 640 C C . THR A 1 83 ? 0.159 11.809 13.485 1.00 63.47 83 THR A C 1
ATOM 642 O O . THR A 1 83 ? 0.814 12.505 14.258 1.00 63.47 83 THR A O 1
ATOM 645 N N . ASP A 1 84 ? 0.451 11.695 12.188 1.00 63.94 84 ASP A N 1
ATOM 646 C CA . ASP A 1 84 ? 1.587 12.399 11.570 1.00 63.94 84 ASP A CA 1
ATOM 647 C C . ASP A 1 84 ? 1.227 13.803 11.066 1.00 63.94 84 ASP A C 1
ATOM 649 O O . ASP A 1 84 ? 2.097 14.665 10.950 1.00 63.94 84 ASP A O 1
ATOM 653 N N . TYR A 1 85 ? -0.054 14.064 10.781 1.00 64.81 85 TYR A N 1
ATOM 654 C CA . TYR A 1 85 ? -0.484 15.348 10.235 1.00 64.81 85 TYR A CA 1
ATOM 655 C C . TYR A 1 85 ? -1.897 15.726 10.687 1.00 64.81 85 TYR A C 1
ATOM 657 O O . TYR A 1 85 ? -2.866 15.023 10.402 1.00 64.81 85 TYR A O 1
ATOM 665 N N . VAL A 1 86 ? -2.011 16.868 11.368 1.00 67.75 86 VAL A N 1
ATOM 666 C CA . VAL A 1 86 ? -3.283 17.519 11.707 1.00 67.75 86 VAL A CA 1
ATOM 667 C C . VAL A 1 86 ? -3.284 18.887 11.041 1.00 67.75 86 VAL A C 1
ATOM 669 O O . VAL A 1 86 ? -2.358 19.674 11.231 1.00 67.75 86 VAL A O 1
ATOM 672 N N . ARG A 1 87 ? -4.316 19.173 10.245 1.00 74.06 87 ARG A N 1
ATOM 673 C CA . ARG A 1 87 ? -4.521 20.486 9.631 1.00 74.06 87 ARG A CA 1
ATOM 674 C C . ARG A 1 87 ? -5.775 21.110 10.214 1.00 74.06 87 ARG A C 1
ATOM 676 O O . ARG A 1 87 ? -6.874 20.625 9.961 1.00 74.06 87 ARG A O 1
ATOM 683 N N . GLU A 1 88 ? -5.603 22.183 10.971 1.00 78.62 88 GLU A N 1
ATOM 684 C CA . GLU A 1 88 ? -6.730 22.945 11.502 1.00 78.62 88 GLU A CA 1
ATOM 685 C C . GLU A 1 88 ? -7.293 23.921 10.461 1.00 78.62 88 GLU A C 1
ATOM 687 O O . GLU A 1 88 ? -6.613 24.325 9.509 1.00 78.62 88 GLU A O 1
ATOM 692 N N . LEU A 1 89 ? -8.570 24.272 10.625 1.00 82.31 89 LEU A N 1
ATOM 693 C CA . LEU A 1 89 ? -9.218 25.311 9.829 1.00 82.31 89 LEU A CA 1
ATOM 694 C C . LEU A 1 89 ? -8.611 26.680 10.193 1.00 82.31 89 LEU A C 1
ATOM 696 O O . LEU A 1 89 ? -8.355 26.925 11.372 1.00 82.31 89 LEU A O 1
ATOM 700 N N . PRO A 1 90 ? -8.411 27.596 9.227 1.00 79.56 90 PRO A N 1
ATOM 701 C CA . PRO A 1 90 ? -7.932 28.939 9.536 1.00 79.56 90 PRO A CA 1
ATOM 702 C C . PRO A 1 90 ? -8.903 29.687 10.475 1.00 79.56 90 PRO A C 1
ATOM 704 O O . PRO A 1 90 ? -10.120 29.473 10.377 1.00 79.56 90 PRO A O 1
ATOM 707 N N . PRO A 1 91 ? -8.389 30.573 11.356 1.00 79.12 91 PRO A N 1
ATOM 708 C CA . PRO A 1 91 ? -9.215 31.351 12.273 1.00 79.12 91 PRO A CA 1
ATOM 709 C C . PRO A 1 91 ? -10.250 32.170 11.499 1.00 79.12 91 PRO A C 1
ATOM 711 O O . PRO A 1 91 ? -9.922 32.813 10.500 1.00 79.12 91 PRO A O 1
ATOM 714 N N . ARG A 1 92 ? -11.503 32.152 11.960 1.00 77.12 92 ARG A N 1
ATOM 715 C CA . ARG A 1 92 ? -12.547 33.059 11.470 1.00 77.12 92 ARG A CA 1
ATOM 716 C C . ARG A 1 92 ? -12.611 34.247 12.431 1.00 77.12 92 ARG A C 1
ATOM 718 O O . ARG A 1 92 ? -12.822 34.023 13.620 1.00 77.12 92 ARG A O 1
ATOM 725 N N . PHE A 1 93 ? -12.364 35.451 11.917 1.00 72.88 93 PHE A N 1
ATOM 726 C CA . PHE A 1 93 ? -12.542 36.716 12.638 1.00 72.88 93 PHE A CA 1
ATOM 727 C C . PHE A 1 93 ? -13.988 37.198 12.533 1.00 72.88 93 PHE A C 1
ATOM 729 O O . PHE A 1 93 ? -14.610 36.927 11.478 1.00 72.88 93 PHE A O 1
#